Protein AF-A0A957GIC4-F1 (afdb_monomer_lite)

Radius of gyration: 33.85 Å; chains: 1; bounding box: 87×28×83 Å

Secondary structure (DSSP, 8-state):
----HHHHHHHHHHHHHHHHHHHHHHHHHHHHHHHHHHHHHHHHHHHHHHHHHHHHHHHHHHHHHHHHHHHH---SSEEEEEEETTEEEEEEEEETTEEPPS-EEEE-TT--SHHHHHHHH------S-HHHHGGG-

Structure (mmCIF, N/CA/C/O backbone):
data_AF-A0A957GIC4-F1
#
_entry.id   AF-A0A957GIC4-F1
#
loop_
_atom_site.group_PDB
_atom_site.id
_atom_site.type_symbol
_atom_site.label_atom_id
_atom_site.label_alt_id
_atom_site.label_comp_id
_atom_site.label_asym_id
_atom_site.label_entity_id
_atom_site.label_seq_id
_atom_site.pdbx_PDB_ins_code
_atom_site.Cartn_x
_atom_site.Cartn_y
_atom_site.Cartn_z
_atom_site.occupancy
_atom_site.B_iso_or_e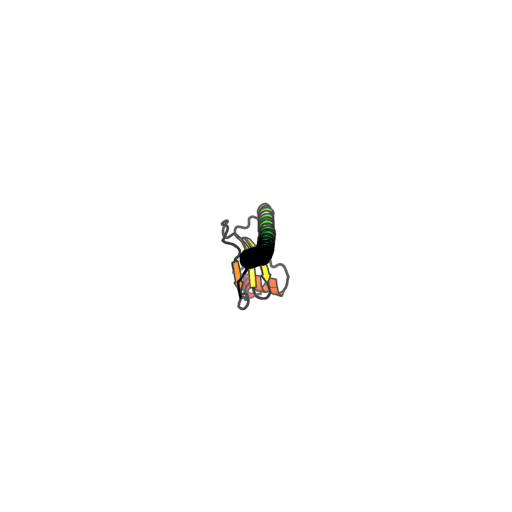quiv
_atom_site.auth_seq_id
_atom_site.auth_comp_id
_atom_site.auth_asym_id
_atom_site.auth_atom_id
_atom_site.pdbx_PDB_model_num
ATOM 1 N N . MET A 1 1 ? 67.985 -5.735 -54.975 1.00 44.69 1 MET A N 1
ATOM 2 C CA . MET A 1 1 ? 66.524 -5.719 -55.205 1.00 44.69 1 MET A CA 1
ATOM 3 C C . MET A 1 1 ? 66.029 -4.320 -54.854 1.00 44.69 1 MET A C 1
ATOM 5 O O . MET A 1 1 ? 65.884 -4.013 -53.680 1.00 44.69 1 MET A O 1
ATOM 9 N N . SER A 1 2 ? 65.946 -3.419 -55.836 1.00 51.16 2 SER A N 1
ATOM 10 C CA . SER A 1 2 ? 65.565 -2.017 -55.625 1.00 51.16 2 SER A CA 1
ATOM 11 C C . SER A 1 2 ? 64.058 -1.925 -55.408 1.00 51.16 2 SER A C 1
ATOM 13 O O . SER A 1 2 ? 63.266 -2.165 -56.315 1.00 51.16 2 SER A O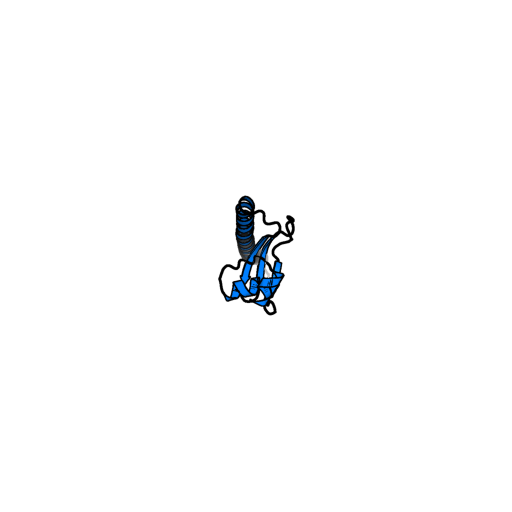 1
ATOM 15 N N . ILE A 1 3 ? 63.659 -1.603 -54.181 1.00 59.44 3 ILE A N 1
ATOM 16 C CA . ILE A 1 3 ? 62.277 -1.261 -53.862 1.00 59.44 3 ILE A CA 1
ATOM 17 C C . ILE A 1 3 ? 61.946 0.048 -54.582 1.00 59.44 3 ILE A C 1
ATOM 19 O O . ILE A 1 3 ? 62.476 1.114 -54.276 1.00 59.44 3 ILE A O 1
ATOM 23 N N . SER A 1 4 ? 61.110 -0.063 -55.609 1.00 64.56 4 SER A N 1
ATOM 24 C CA . SER A 1 4 ? 60.590 1.064 -56.367 1.00 64.56 4 SER A CA 1
ATOM 25 C C . SER A 1 4 ? 59.661 1.883 -55.470 1.00 64.56 4 SER A C 1
ATOM 27 O O . SER A 1 4 ? 58.624 1.378 -55.053 1.00 64.56 4 SER A O 1
ATOM 29 N N . TRP A 1 5 ? 60.001 3.151 -55.229 1.00 60.62 5 TRP A N 1
ATOM 30 C CA . TRP A 1 5 ? 59.222 4.176 -54.509 1.00 60.62 5 TRP A CA 1
ATOM 31 C C . TRP A 1 5 ? 57.673 4.060 -54.568 1.00 60.62 5 TRP A C 1
ATOM 33 O O . TRP A 1 5 ? 57.041 4.209 -53.521 1.00 60.62 5 TRP A O 1
ATOM 43 N N . PRO A 1 6 ? 57.026 3.721 -55.708 1.00 71.00 6 PRO A N 1
ATOM 44 C CA . PRO A 1 6 ? 55.575 3.489 -55.765 1.00 71.00 6 PRO A CA 1
ATOM 45 C C . PRO A 1 6 ? 55.028 2.374 -54.852 1.00 71.00 6 PRO A C 1
ATOM 47 O O . PRO A 1 6 ? 53.889 2.478 -54.401 1.00 71.00 6 PRO A O 1
ATOM 50 N N . THR A 1 7 ? 55.789 1.320 -54.538 1.00 74.12 7 THR A N 1
ATOM 51 C CA . THR A 1 7 ? 55.281 0.209 -53.708 1.00 74.12 7 THR A CA 1
ATOM 52 C C . THR A 1 7 ? 55.138 0.598 -52.239 1.00 74.12 7 THR A C 1
ATOM 54 O O . THR A 1 7 ? 54.188 0.175 -51.582 1.00 74.12 7 THR A O 1
ATOM 57 N N . ILE A 1 8 ? 56.017 1.466 -51.731 1.00 77.25 8 ILE A N 1
ATOM 58 C CA . ILE A 1 8 ? 55.943 1.981 -50.356 1.00 77.25 8 ILE A CA 1
ATOM 59 C C . ILE A 1 8 ? 54.710 2.880 -50.191 1.00 77.25 8 ILE A C 1
ATOM 61 O O . ILE A 1 8 ? 53.976 2.742 -49.212 1.00 77.25 8 ILE A O 1
ATOM 65 N N . SER A 1 9 ? 54.426 3.748 -51.169 1.00 74.75 9 SER A N 1
ATOM 66 C CA . SER A 1 9 ? 53.220 4.586 -51.158 1.00 74.75 9 SER A CA 1
ATOM 67 C C . SER A 1 9 ? 51.936 3.753 -51.167 1.00 74.75 9 SER A C 1
ATOM 69 O O . SER A 1 9 ? 51.004 4.074 -50.433 1.00 74.75 9 SER A O 1
ATOM 71 N N . PHE A 1 10 ? 51.900 2.653 -51.925 1.00 80.38 10 PHE A N 1
ATOM 72 C CA . PHE A 1 10 ? 50.765 1.726 -51.918 1.00 80.38 10 PHE A CA 1
ATOM 73 C C . PHE A 1 10 ? 50.563 1.053 -50.555 1.00 80.38 10 PHE A C 1
ATOM 75 O O . PHE A 1 10 ? 49.432 0.970 -50.079 1.00 80.38 10 PHE A O 1
ATOM 82 N N . ILE A 1 11 ? 51.643 0.626 -49.893 1.00 83.88 11 ILE A N 1
ATOM 83 C CA . ILE A 1 11 ? 51.567 0.006 -48.562 1.00 83.88 11 ILE A CA 1
ATOM 84 C C . ILE A 1 11 ? 51.025 1.000 -47.528 1.00 83.88 11 ILE A C 1
ATOM 86 O O . ILE A 1 11 ? 50.142 0.640 -46.755 1.00 83.88 11 ILE A O 1
ATOM 90 N N . ILE A 1 12 ? 51.492 2.254 -47.540 1.00 83.62 12 ILE A N 1
ATOM 91 C CA . ILE A 1 12 ? 51.018 3.304 -46.619 1.00 83.62 12 ILE A CA 1
ATOM 92 C C . ILE A 1 12 ? 49.532 3.615 -46.842 1.00 83.62 12 ILE A C 1
ATOM 94 O O . ILE A 1 12 ? 48.782 3.837 -45.891 1.00 83.62 12 ILE A O 1
ATOM 98 N N . LEU A 1 13 ? 49.088 3.625 -48.098 1.00 83.06 13 LEU A N 1
ATOM 99 C CA . LEU A 1 13 ? 47.698 3.919 -48.430 1.00 83.06 13 LEU A CA 1
ATOM 100 C C . LEU A 1 13 ? 46.772 2.778 -47.994 1.00 83.06 13 LEU A C 1
ATOM 102 O O . LEU A 1 13 ? 45.712 3.036 -47.430 1.00 83.06 13 LEU A O 1
ATOM 106 N N . ILE A 1 14 ? 47.205 1.524 -48.159 1.00 85.50 14 ILE A N 1
ATOM 107 C CA . ILE A 1 14 ? 46.470 0.346 -47.682 1.00 85.50 14 ILE A CA 1
ATOM 108 C C . ILE A 1 14 ? 46.407 0.324 -46.150 1.00 85.50 14 ILE A C 1
ATOM 110 O O . ILE A 1 14 ? 45.327 0.127 -45.592 1.00 85.50 14 ILE A O 1
ATOM 114 N N . THR A 1 15 ? 47.517 0.575 -45.448 1.00 87.81 15 THR A N 1
ATOM 115 C CA . THR A 1 15 ? 47.513 0.593 -43.974 1.00 87.81 15 THR A CA 1
ATOM 116 C C . THR A 1 15 ? 46.634 1.715 -43.429 1.00 87.81 15 THR A C 1
ATOM 118 O O . THR A 1 15 ? 45.813 1.465 -42.548 1.00 87.81 15 THR A O 1
ATOM 121 N N . SER A 1 16 ? 46.705 2.910 -44.017 1.00 83.19 16 SER A N 1
ATOM 122 C CA . SER A 1 16 ? 45.790 4.026 -43.749 1.00 83.19 16 SER A CA 1
ATOM 123 C C . SER A 1 16 ? 44.320 3.620 -43.917 1.00 83.19 16 SER A C 1
ATOM 125 O O . SER A 1 16 ? 43.520 3.787 -42.992 1.00 83.19 16 SER A O 1
ATOM 127 N N . LEU A 1 17 ? 43.966 3.010 -45.055 1.00 86.38 17 LEU A N 1
ATOM 128 C CA . LEU A 1 17 ? 42.589 2.603 -45.342 1.00 86.38 17 LEU A CA 1
ATOM 129 C C . LEU A 1 17 ? 42.076 1.578 -44.323 1.00 86.38 17 LEU A C 1
ATOM 131 O O . LEU A 1 17 ? 40.956 1.698 -43.826 1.00 86.38 17 LEU A O 1
ATOM 135 N N . THR A 1 18 ? 42.905 0.588 -43.981 1.00 88.25 18 THR A N 1
ATOM 136 C CA . THR A 1 18 ? 42.551 -0.435 -42.986 1.00 88.25 18 THR A CA 1
ATOM 137 C C . THR A 1 18 ? 42.415 0.144 -41.579 1.00 88.25 18 THR A C 1
ATOM 139 O O . THR A 1 18 ? 41.489 -0.234 -40.863 1.00 88.25 18 THR A O 1
ATOM 142 N N . ALA A 1 19 ? 43.261 1.105 -41.192 1.00 85.19 19 ALA A N 1
ATOM 143 C CA . ALA A 1 19 ? 43.171 1.779 -39.900 1.00 85.19 19 ALA A CA 1
ATOM 144 C C . ALA A 1 19 ? 41.877 2.599 -39.784 1.00 85.19 19 ALA A C 1
ATOM 146 O O . ALA A 1 19 ? 41.174 2.512 -38.775 1.00 85.19 19 ALA A O 1
ATOM 147 N N . VAL A 1 20 ? 41.511 3.340 -40.835 1.00 86.12 20 VAL A N 1
ATOM 148 C CA . VAL A 1 20 ? 40.243 4.086 -40.887 1.00 86.12 20 VAL A CA 1
ATOM 149 C C . VAL A 1 20 ? 39.049 3.131 -40.829 1.00 86.12 20 VAL A C 1
ATOM 151 O O . VAL A 1 20 ? 38.132 3.347 -40.033 1.00 86.12 20 VAL A O 1
ATOM 154 N N . ALA A 1 21 ? 39.071 2.043 -41.604 1.00 86.00 21 ALA A N 1
ATOM 155 C CA . ALA A 1 21 ? 38.022 1.025 -41.578 1.00 86.00 21 ALA A CA 1
ATOM 156 C C . ALA A 1 21 ? 37.873 0.380 -40.187 1.00 86.00 21 ALA A C 1
ATOM 158 O O . ALA A 1 21 ? 36.753 0.211 -39.697 1.00 86.00 21 ALA A O 1
ATOM 159 N N . TYR A 1 22 ? 38.988 0.092 -39.510 1.00 90.00 22 TYR A N 1
ATOM 160 C CA . TYR A 1 22 ? 38.999 -0.456 -38.155 1.00 90.00 22 TYR A CA 1
ATOM 161 C C . TYR A 1 22 ? 38.394 0.514 -37.128 1.00 90.00 22 TYR A C 1
ATOM 163 O O . TYR A 1 22 ? 37.537 0.119 -36.335 1.00 90.00 22 TYR A O 1
ATOM 171 N N . ILE A 1 23 ? 38.757 1.803 -37.178 1.00 86.19 23 ILE A N 1
ATOM 172 C CA . ILE A 1 23 ? 38.203 2.842 -36.290 1.00 86.19 23 ILE A CA 1
ATOM 173 C C . ILE A 1 23 ? 36.690 2.994 -36.494 1.00 86.19 23 ILE A C 1
ATOM 175 O O . ILE A 1 23 ? 35.935 3.093 -35.520 1.00 86.19 23 ILE A O 1
ATOM 179 N N . LEU A 1 24 ? 36.230 2.997 -37.749 1.00 81.94 24 LEU A N 1
ATOM 180 C CA . LEU A 1 24 ? 34.805 3.072 -38.074 1.00 81.94 24 LEU A CA 1
ATOM 181 C C . LEU A 1 24 ? 34.048 1.857 -37.530 1.00 81.94 24 LEU A C 1
ATOM 183 O O . LEU A 1 24 ? 32.994 2.021 -36.909 1.00 81.94 24 LEU A O 1
ATOM 187 N N . TRP A 1 25 ? 34.607 0.654 -37.680 1.00 81.56 25 TRP A N 1
ATOM 188 C CA . TRP A 1 25 ? 34.002 -0.569 -37.157 1.00 81.56 25 TRP A CA 1
ATOM 189 C C . TRP A 1 25 ? 33.935 -0.576 -35.625 1.00 81.56 25 TRP A C 1
ATOM 191 O O . TRP A 1 25 ? 32.883 -0.868 -35.048 1.00 81.56 25 TRP A O 1
ATOM 201 N N . GLN A 1 26 ? 35.011 -0.160 -34.953 1.00 83.12 26 GLN A N 1
ATOM 202 C CA . GLN A 1 26 ? 35.069 -0.066 -33.495 1.00 83.12 26 GLN A CA 1
ATOM 203 C C . GLN A 1 26 ? 34.054 0.948 -32.949 1.00 83.12 26 GLN A C 1
ATOM 205 O O . GLN A 1 26 ? 33.341 0.662 -31.981 1.00 83.12 26 GLN A O 1
ATOM 210 N N . ARG A 1 27 ? 33.927 2.121 -33.586 1.00 76.94 27 ARG A N 1
ATOM 211 C CA . ARG A 1 27 ? 32.917 3.120 -33.204 1.00 76.94 27 ARG A CA 1
ATOM 212 C C . ARG A 1 27 ? 31.501 2.620 -33.431 1.00 76.94 27 ARG A C 1
ATOM 214 O O . ARG A 1 27 ? 30.638 2.871 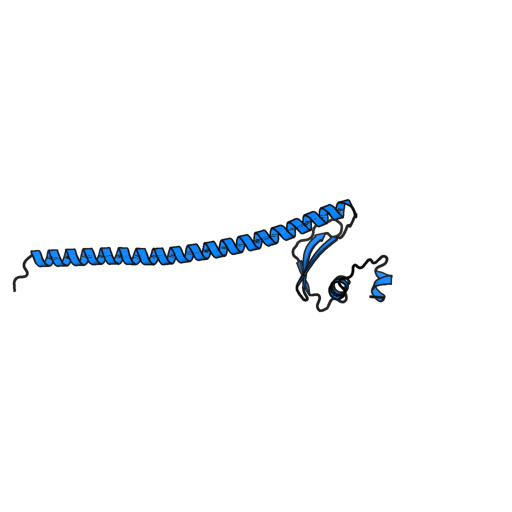-32.593 1.00 76.94 27 ARG A O 1
ATOM 221 N N . TYR A 1 28 ? 31.259 1.908 -34.525 1.00 78.75 28 TYR A N 1
ATOM 222 C CA . TYR A 1 28 ? 29.947 1.351 -34.823 1.00 78.75 28 TYR A CA 1
ATOM 223 C C . TYR A 1 28 ? 29.528 0.300 -33.786 1.00 78.75 28 TYR A C 1
ATOM 225 O O . TYR A 1 28 ? 28.412 0.353 -33.268 1.00 78.75 28 TYR A O 1
ATOM 233 N N . GLN A 1 29 ? 30.442 -0.596 -33.397 1.00 77.88 29 GLN A N 1
ATOM 234 C CA . GLN A 1 29 ? 30.179 -1.563 -32.331 1.00 77.88 29 GLN A CA 1
ATOM 235 C C . GLN A 1 29 ? 29.966 -0.900 -30.967 1.00 77.88 29 GLN A C 1
ATOM 237 O O . GLN A 1 29 ? 29.028 -1.256 -30.255 1.00 77.88 29 GLN A O 1
ATOM 242 N N . SER A 1 30 ? 30.801 0.077 -30.604 1.00 76.25 30 SER A N 1
ATOM 243 C CA . SER A 1 30 ? 30.670 0.796 -29.332 1.00 76.25 30 SER A CA 1
ATOM 244 C C . SER A 1 30 ? 29.337 1.549 -29.244 1.00 76.25 30 SER A C 1
ATOM 246 O O . SER A 1 30 ? 28.628 1.448 -28.244 1.00 76.25 30 SER A O 1
ATOM 248 N N . ARG A 1 31 ? 28.922 2.207 -30.338 1.00 75.69 31 ARG A N 1
ATOM 249 C CA . ARG A 1 31 ? 27.607 2.858 -30.443 1.00 75.69 31 ARG A CA 1
ATOM 250 C C . ARG A 1 31 ? 26.455 1.873 -30.298 1.00 75.69 31 ARG A C 1
ATOM 252 O O . ARG A 1 31 ? 25.498 2.192 -29.607 1.00 75.69 31 ARG A O 1
ATOM 259 N N . ARG A 1 32 ? 26.542 0.682 -30.901 1.00 75.38 32 ARG A N 1
ATOM 260 C CA . ARG A 1 32 ? 25.508 -0.356 -30.746 1.00 75.38 32 ARG A CA 1
ATOM 261 C C . ARG A 1 32 ? 25.364 -0.808 -29.294 1.00 75.38 32 ARG A C 1
ATOM 263 O O . ARG A 1 32 ? 24.244 -0.875 -28.803 1.00 75.38 32 ARG A O 1
ATOM 270 N N . ARG A 1 33 ? 26.479 -1.043 -28.594 1.00 74.44 33 ARG A N 1
ATOM 271 C CA . ARG A 1 33 ? 26.461 -1.407 -27.165 1.00 74.44 33 ARG A CA 1
ATOM 272 C C . ARG A 1 33 ? 25.899 -0.282 -26.298 1.00 74.44 33 ARG A C 1
ATOM 274 O O . ARG A 1 33 ? 25.151 -0.553 -25.367 1.00 74.44 33 ARG A O 1
ATOM 281 N N . LEU A 1 34 ? 26.236 0.970 -26.612 1.00 77.19 34 LEU A N 1
ATOM 282 C CA . LEU A 1 34 ? 25.695 2.131 -25.909 1.00 77.19 34 LEU A CA 1
ATOM 283 C C . LEU A 1 34 ? 24.183 2.261 -26.129 1.00 77.19 34 LEU A C 1
ATOM 285 O O . LEU A 1 34 ? 23.452 2.407 -25.161 1.00 77.19 34 LEU A O 1
ATOM 289 N N . MET A 1 35 ? 23.716 2.139 -27.374 1.00 78.50 35 MET A N 1
ATOM 290 C CA . MET A 1 35 ? 22.288 2.192 -27.707 1.00 78.50 35 MET A CA 1
ATOM 291 C C . MET A 1 35 ? 21.494 1.073 -27.030 1.00 78.50 35 MET A C 1
ATOM 293 O O . MET A 1 35 ? 20.409 1.329 -26.526 1.00 78.50 35 MET A O 1
ATOM 297 N N . GLN A 1 36 ? 22.043 -0.144 -26.960 1.00 76.56 36 GLN A N 1
ATOM 298 C CA . GLN A 1 36 ? 21.415 -1.244 -26.221 1.00 76.56 36 GLN A CA 1
ATOM 299 C C . GLN A 1 36 ? 21.275 -0.920 -24.731 1.00 76.56 36 GLN A C 1
ATOM 301 O O . GLN A 1 36 ? 20.196 -1.085 -24.177 1.00 76.56 36 GLN A O 1
ATOM 306 N N . ARG A 1 37 ? 22.333 -0.395 -24.100 1.00 71.00 37 ARG A N 1
ATOM 307 C CA . ARG A 1 37 ? 22.292 0.005 -22.685 1.00 71.00 37 ARG A CA 1
ATOM 308 C C . ARG A 1 37 ? 21.333 1.163 -22.422 1.00 71.00 37 ARG A C 1
ATOM 310 O O . ARG A 1 37 ? 20.664 1.166 -21.399 1.00 71.00 37 ARG A O 1
ATOM 317 N N . VAL A 1 38 ? 21.271 2.143 -23.323 1.00 77.75 38 VAL A N 1
ATOM 318 C CA . VAL A 1 38 ? 20.322 3.263 -23.219 1.00 77.75 38 VAL A CA 1
ATOM 319 C C . VAL A 1 38 ? 18.888 2.750 -23.331 1.00 77.75 38 VAL A C 1
ATOM 321 O O . VAL A 1 38 ? 18.079 3.079 -22.475 1.00 77.75 38 VAL A O 1
ATOM 324 N N . ALA A 1 39 ? 18.595 1.888 -24.307 1.00 76.88 39 ALA A N 1
ATOM 325 C CA . ALA A 1 39 ? 17.269 1.290 -24.461 1.00 76.88 39 ALA A CA 1
ATOM 326 C C . ALA A 1 39 ? 16.866 0.439 -23.243 1.00 76.88 39 ALA A C 1
ATOM 328 O O . ALA A 1 39 ? 15.721 0.487 -22.801 1.00 76.88 39 ALA A O 1
ATOM 329 N N . GLU A 1 40 ? 17.807 -0.309 -22.665 1.00 73.25 40 GLU A N 1
ATOM 330 C CA . GLU A 1 40 ? 17.587 -1.086 -21.442 1.00 73.25 40 GLU A CA 1
ATOM 331 C C . GLU A 1 40 ? 17.299 -0.178 -20.234 1.00 73.25 40 GLU A C 1
ATOM 333 O O . GLU A 1 40 ? 16.330 -0.400 -19.510 1.00 73.25 40 GLU A O 1
ATOM 338 N N . LEU A 1 41 ? 18.076 0.895 -20.051 1.00 73.88 41 LEU A N 1
ATOM 339 C CA . LEU A 1 41 ? 17.845 1.893 -19.001 1.00 73.88 41 LEU A CA 1
ATOM 340 C C . LEU A 1 41 ? 16.518 2.642 -19.183 1.00 73.88 41 LEU A C 1
ATOM 342 O O . LEU A 1 41 ? 15.828 2.904 -18.201 1.00 73.88 41 LEU A O 1
ATOM 346 N N . GLU A 1 42 ? 16.134 2.974 -20.414 1.00 76.44 42 GLU A N 1
ATOM 347 C CA . GLU A 1 42 ? 14.844 3.598 -20.722 1.00 76.44 42 GLU A CA 1
ATOM 348 C C . GLU A 1 42 ? 13.673 2.658 -20.436 1.00 76.44 42 GLU A C 1
ATOM 350 O O . GLU A 1 42 ? 12.667 3.095 -19.871 1.00 76.44 42 GLU A O 1
ATOM 355 N N . ALA A 1 43 ? 13.803 1.373 -20.772 1.00 72.50 43 ALA A N 1
ATOM 356 C CA . ALA A 1 43 ? 12.805 0.358 -20.455 1.00 72.50 43 ALA A CA 1
ATOM 357 C C . ALA A 1 43 ? 12.657 0.184 -18.937 1.00 72.50 43 ALA A C 1
ATOM 359 O O . ALA A 1 43 ? 11.538 0.230 -18.427 1.00 72.50 43 ALA A O 1
ATOM 360 N N . LEU A 1 44 ? 13.772 0.082 -18.205 1.00 68.69 44 LEU A N 1
ATOM 361 C CA . LEU A 1 44 ? 13.779 0.017 -16.740 1.00 68.69 44 LEU A CA 1
ATOM 362 C C . LEU A 1 44 ? 13.187 1.282 -16.108 1.00 68.69 44 LEU A C 1
ATOM 364 O O . LEU A 1 44 ? 12.356 1.193 -15.209 1.00 68.69 44 LEU A O 1
ATOM 368 N N . SER A 1 45 ? 13.558 2.466 -16.599 1.00 67.94 45 SER A N 1
ATOM 369 C CA . SER A 1 45 ? 13.007 3.743 -16.133 1.00 67.94 45 SER A CA 1
ATOM 370 C C . SER A 1 45 ? 11.505 3.845 -16.401 1.00 67.94 45 SER A C 1
ATOM 372 O O . SER A 1 45 ? 10.753 4.324 -15.554 1.00 67.94 45 SER A O 1
ATOM 374 N N . THR A 1 46 ? 11.044 3.373 -17.558 1.00 67.19 46 THR A N 1
ATOM 375 C CA . THR A 1 46 ? 9.623 3.364 -17.924 1.00 67.19 46 THR A CA 1
ATOM 376 C C . THR A 1 46 ? 8.834 2.384 -17.068 1.00 67.19 46 THR A C 1
ATOM 378 O O . THR A 1 46 ? 7.782 2.761 -16.560 1.00 67.19 46 THR A O 1
ATOM 381 N N . ALA A 1 47 ? 9.361 1.180 -16.834 1.00 65.25 47 ALA A N 1
ATOM 382 C CA . ALA A 1 47 ? 8.770 0.213 -15.915 1.00 65.25 47 ALA A CA 1
ATOM 383 C C . ALA A 1 47 ? 8.692 0.771 -14.484 1.00 65.25 47 ALA A C 1
ATOM 385 O O . ALA A 1 47 ? 7.630 0.726 -13.870 1.00 65.25 47 ALA A O 1
ATOM 386 N N . GLY A 1 48 ? 9.770 1.391 -13.990 1.00 58.28 48 GLY A N 1
ATOM 387 C CA . GLY A 1 48 ? 9.792 2.047 -12.681 1.00 58.28 48 GLY A CA 1
ATOM 388 C C . GLY A 1 48 ? 8.775 3.187 -12.569 1.00 58.28 48 GLY A C 1
ATOM 389 O O . GLY A 1 48 ? 8.034 3.256 -11.594 1.00 58.28 48 GLY A O 1
ATOM 390 N N . ARG A 1 49 ? 8.659 4.048 -13.591 1.00 58.16 49 ARG A N 1
ATOM 391 C CA . ARG A 1 49 ? 7.632 5.105 -13.631 1.00 58.16 49 ARG A CA 1
ATOM 392 C C . ARG A 1 49 ? 6.213 4.543 -13.660 1.00 58.16 49 ARG A C 1
ATOM 394 O O . ARG A 1 49 ? 5.350 5.098 -12.994 1.00 58.16 49 ARG A O 1
ATOM 401 N N . ALA A 1 50 ? 5.971 3.471 -14.412 1.00 60.59 50 ALA A N 1
ATOM 402 C CA . ALA A 1 50 ? 4.661 2.828 -14.477 1.00 60.59 50 ALA A CA 1
ATOM 403 C C . ALA A 1 50 ? 4.264 2.206 -13.128 1.00 60.59 50 ALA A C 1
ATOM 405 O O . ALA A 1 50 ? 3.118 2.351 -12.714 1.00 60.59 50 ALA A O 1
ATOM 406 N N . MET A 1 51 ? 5.213 1.583 -12.420 1.00 56.44 51 MET A N 1
ATOM 407 C CA . MET A 1 51 ? 5.001 1.059 -11.065 1.00 56.44 51 MET A CA 1
ATOM 408 C C . MET A 1 51 ? 4.651 2.176 -10.074 1.00 56.44 51 MET A C 1
ATOM 410 O O . MET A 1 51 ? 3.629 2.092 -9.402 1.00 56.44 51 MET A O 1
ATOM 414 N N . VAL A 1 52 ? 5.434 3.261 -10.053 1.00 61.53 52 VAL A N 1
ATOM 415 C CA . VAL A 1 52 ? 5.178 4.416 -9.173 1.00 61.53 52 VAL A CA 1
ATOM 416 C C . VAL A 1 52 ? 3.850 5.101 -9.508 1.00 61.53 52 VAL A C 1
ATOM 418 O O . VAL A 1 52 ? 3.121 5.502 -8.608 1.00 61.53 52 VAL A O 1
ATOM 421 N N . ALA A 1 53 ? 3.505 5.225 -10.793 1.00 58.91 53 ALA A N 1
ATOM 422 C CA . ALA A 1 53 ? 2.234 5.807 -11.217 1.00 58.91 53 ALA A CA 1
ATOM 423 C C . ALA A 1 53 ? 1.031 4.946 -10.795 1.00 58.91 53 ALA A C 1
ATOM 425 O O . ALA A 1 53 ? 0.030 5.494 -10.342 1.00 58.91 53 ALA A O 1
ATOM 426 N N . ALA A 1 54 ? 1.136 3.618 -10.901 1.00 61.03 54 ALA A N 1
ATOM 427 C CA . ALA A 1 54 ? 0.094 2.695 -10.451 1.00 61.03 54 ALA A CA 1
ATOM 428 C C . ALA A 1 54 ? -0.096 2.731 -8.922 1.00 61.03 54 ALA A C 1
ATOM 430 O O . ALA A 1 54 ? -1.224 2.722 -8.433 1.00 61.03 54 ALA A O 1
ATOM 431 N N . GLU A 1 55 ? 0.995 2.834 -8.162 1.00 62.38 55 GLU A N 1
ATOM 432 C CA . GLU A 1 55 ? 0.958 3.001 -6.703 1.00 62.38 55 GLU A CA 1
ATOM 433 C C . GLU A 1 55 ? 0.370 4.369 -6.292 1.00 62.38 55 GLU A C 1
ATOM 435 O O . GLU A 1 55 ? -0.422 4.466 -5.346 1.00 62.38 55 GLU A O 1
ATOM 440 N N . MET A 1 56 ? 0.686 5.428 -7.053 1.00 62.03 56 MET A N 1
ATOM 441 C CA . MET A 1 56 ? 0.077 6.754 -6.899 1.00 62.03 56 MET A CA 1
ATOM 442 C C . MET A 1 56 ? -1.433 6.738 -7.148 1.00 62.03 56 MET A C 1
ATOM 444 O O . MET A 1 56 ? -2.160 7.400 -6.408 1.00 62.03 56 MET A O 1
ATOM 448 N N . ASP A 1 57 ? -1.911 5.997 -8.150 1.00 79.00 57 ASP A N 1
ATOM 449 C CA . ASP A 1 57 ? -3.340 5.921 -8.482 1.00 79.00 57 ASP A CA 1
ATOM 450 C C . ASP A 1 57 ? -4.148 5.285 -7.341 1.00 79.00 57 ASP A C 1
ATOM 452 O O . ASP A 1 57 ? -5.140 5.842 -6.871 1.00 79.00 57 ASP A O 1
ATOM 456 N N . ILE A 1 58 ? -3.651 4.177 -6.786 1.00 82.81 58 ILE A N 1
ATOM 457 C CA . ILE A 1 58 ? -4.274 3.507 -5.639 1.00 82.81 58 ILE A CA 1
ATOM 458 C C . ILE A 1 58 ? -4.279 4.403 -4.391 1.00 82.81 58 ILE A C 1
ATOM 460 O O . ILE A 1 58 ? -5.299 4.511 -3.708 1.00 82.81 58 ILE A O 1
ATOM 464 N N . THR A 1 59 ? -3.173 5.089 -4.095 1.00 82.50 59 THR A N 1
ATOM 465 C CA . THR A 1 59 ? -3.100 5.986 -2.929 1.00 82.50 59 THR A CA 1
ATOM 466 C C . THR A 1 59 ? -4.045 7.182 -3.083 1.00 82.50 59 THR A C 1
ATOM 468 O O . THR A 1 59 ? -4.725 7.569 -2.127 1.00 82.50 59 THR A O 1
ATOM 471 N N . ALA A 1 60 ? -4.133 7.751 -4.290 1.00 84.69 60 ALA A N 1
ATOM 472 C CA . ALA A 1 60 ? -5.067 8.825 -4.612 1.00 84.69 60 ALA A CA 1
ATOM 473 C C . ALA A 1 60 ? -6.529 8.360 -4.517 1.00 84.69 60 ALA A C 1
ATOM 475 O O . ALA A 1 60 ? -7.377 9.086 -3.996 1.00 84.69 60 ALA A O 1
ATOM 476 N N . LEU A 1 61 ? -6.826 7.129 -4.936 1.00 87.88 61 LEU A N 1
ATOM 477 C CA . LEU A 1 61 ? -8.143 6.526 -4.766 1.00 87.88 61 LEU A CA 1
ATOM 478 C C . LEU A 1 61 ? -8.495 6.349 -3.281 1.00 87.88 61 LEU A C 1
ATOM 480 O O . LEU A 1 61 ? -9.584 6.73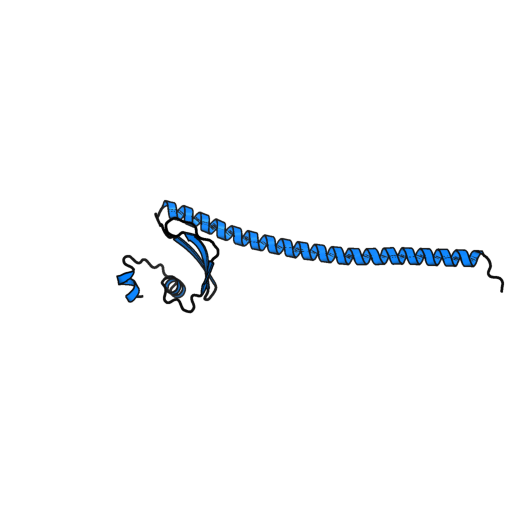9 -2.861 1.00 87.88 61 LEU A O 1
ATOM 484 N N . CYS A 1 62 ? -7.579 5.827 -2.459 1.00 90.50 62 CYS A N 1
ATOM 485 C CA . CYS A 1 62 ? -7.794 5.712 -1.014 1.00 90.50 62 CYS A CA 1
ATOM 486 C C . CYS A 1 62 ? -8.029 7.081 -0.358 1.00 90.50 62 CYS A C 1
ATOM 488 O O . CYS A 1 62 ? -8.879 7.201 0.524 1.00 90.50 62 CYS A O 1
ATOM 490 N N . GLN A 1 63 ? -7.316 8.120 -0.805 1.00 88.44 63 GLN A N 1
ATOM 491 C CA . GLN A 1 63 ? -7.547 9.498 -0.373 1.00 88.44 63 GLN A CA 1
ATOM 492 C C . GLN A 1 63 ? -8.975 9.953 -0.692 1.00 88.44 63 GLN A C 1
ATOM 494 O O . GLN A 1 63 ? -9.674 10.427 0.201 1.00 88.44 63 GLN A O 1
ATOM 499 N N . LEU A 1 64 ? -9.421 9.764 -1.936 1.00 88.50 64 LEU A N 1
ATOM 500 C CA . LEU A 1 64 ? -10.762 10.145 -2.371 1.00 88.50 64 LEU A CA 1
ATOM 501 C C . LEU A 1 64 ? -11.851 9.417 -1.571 1.00 88.50 64 LEU A C 1
ATOM 503 O O . LEU A 1 64 ? -12.813 10.047 -1.137 1.00 88.50 64 LEU A O 1
ATOM 507 N N . ILE A 1 65 ? -11.684 8.111 -1.336 1.00 88.25 65 ILE A N 1
ATOM 508 C CA . ILE A 1 65 ? -12.608 7.315 -0.514 1.00 88.25 65 ILE A CA 1
ATOM 509 C C . ILE A 1 65 ? -12.673 7.880 0.907 1.00 88.25 65 ILE A C 1
ATOM 511 O O . ILE A 1 65 ? -13.763 8.068 1.441 1.00 88.25 65 ILE A O 1
ATOM 515 N N . ALA A 1 66 ? -11.526 8.170 1.522 1.00 89.31 66 ALA A N 1
ATOM 516 C CA . ALA A 1 66 ? -11.486 8.714 2.874 1.00 89.31 66 ALA A CA 1
ATOM 517 C C . ALA A 1 66 ? -12.153 10.094 2.975 1.00 89.31 66 ALA A C 1
ATOM 519 O O . ALA A 1 66 ? -12.823 10.379 3.969 1.00 89.31 66 ALA A O 1
ATOM 520 N N . ASP A 1 67 ? -11.989 10.938 1.956 1.00 88.62 67 ASP A N 1
ATOM 521 C CA . ASP A 1 67 ? -12.610 12.259 1.906 1.00 88.62 67 ASP A CA 1
ATOM 522 C C . ASP A 1 67 ? -14.131 12.158 1.687 1.00 88.62 67 ASP A C 1
ATOM 524 O O . ASP A 1 67 ? -14.885 12.890 2.325 1.00 88.62 67 ASP A O 1
ATOM 528 N N . GLU A 1 68 ? -14.609 11.218 0.861 1.00 88.38 68 GLU A N 1
ATOM 529 C CA . GLU A 1 68 ? -16.046 10.958 0.681 1.00 88.38 68 GLU A CA 1
ATOM 530 C C . GLU A 1 68 ? -16.695 10.397 1.949 1.00 88.38 68 GLU A C 1
ATOM 532 O O . GLU A 1 68 ? -17.709 10.916 2.412 1.00 88.38 68 GLU A O 1
ATOM 537 N N . VAL A 1 69 ? -16.082 9.381 2.563 1.00 87.62 69 VAL A N 1
ATOM 538 C CA . VAL A 1 69 ? -16.574 8.790 3.816 1.00 87.62 69 VAL A CA 1
ATOM 539 C C . VAL A 1 69 ? -16.568 9.825 4.938 1.00 87.62 69 VAL A C 1
ATOM 541 O O . VAL A 1 69 ? -17.531 9.896 5.698 1.00 87.62 69 VAL A O 1
ATOM 544 N N . GLY A 1 70 ? -15.540 10.676 5.007 1.00 85.81 70 GLY A N 1
ATOM 545 C CA . GLY A 1 70 ? -15.440 11.753 5.992 1.00 85.81 70 GLY A CA 1
ATOM 546 C C . GLY A 1 70 ? -16.537 12.818 5.885 1.00 85.81 70 GLY A C 1
ATOM 547 O O . GLY A 1 70 ? -16.791 13.517 6.861 1.00 85.81 70 GLY A O 1
ATOM 548 N N . ARG A 1 71 ? -17.223 12.937 4.737 1.00 85.12 71 ARG A N 1
ATOM 549 C CA . ARG A 1 71 ? -18.415 13.796 4.602 1.00 85.12 71 ARG A CA 1
ATOM 550 C C . ARG A 1 71 ? -19.660 13.197 5.253 1.00 85.12 71 ARG A C 1
ATOM 552 O O . ARG A 1 71 ? -20.573 13.939 5.602 1.00 85.12 71 ARG A O 1
ATOM 559 N N . ILE A 1 72 ? -19.708 11.873 5.381 1.00 89.81 72 ILE A N 1
ATOM 560 C CA . ILE A 1 72 ? -20.865 11.117 5.878 1.00 89.81 72 ILE A CA 1
ATOM 561 C C . ILE A 1 72 ? -20.677 10.761 7.356 1.00 89.81 72 ILE A C 1
ATOM 563 O O . ILE A 1 72 ? -21.627 10.808 8.136 1.00 89.81 72 ILE A O 1
ATOM 567 N N . ILE A 1 73 ? -19.453 10.394 7.738 1.00 85.00 73 ILE A N 1
ATOM 568 C CA . ILE A 1 73 ? -19.097 9.896 9.064 1.00 85.00 73 ILE A CA 1
ATOM 569 C C . ILE A 1 73 ? -17.963 10.756 9.618 1.00 85.00 73 ILE A C 1
ATOM 571 O O . ILE A 1 73 ? -16.863 10.778 9.063 1.00 85.00 73 ILE A O 1
ATOM 575 N N . ASP A 1 74 ? -18.206 11.410 10.756 1.00 83.06 74 ASP A N 1
ATOM 576 C CA . ASP A 1 74 ? -17.168 12.137 11.492 1.00 83.06 74 ASP A CA 1
ATOM 577 C C . ASP A 1 74 ? -16.270 11.157 12.267 1.00 83.06 74 ASP A C 1
ATOM 579 O O . ASP A 1 74 ? -16.422 10.920 13.467 1.00 83.06 74 ASP A O 1
ATOM 583 N N . ALA A 1 75 ? -15.359 10.510 11.538 1.00 82.69 75 ALA A N 1
ATOM 584 C CA . ALA A 1 75 ? -14.379 9.590 12.097 1.00 82.69 75 ALA A CA 1
ATOM 585 C C . ALA A 1 75 ? -13.051 10.314 12.356 1.00 82.69 75 ALA A C 1
ATOM 587 O O . ALA A 1 75 ? -12.298 10.641 11.433 1.00 82.69 75 ALA A O 1
ATOM 588 N N . GLN A 1 76 ? -12.713 10.501 13.636 1.00 85.31 76 GLN A N 1
ATOM 589 C CA . GLN A 1 76 ? -11.412 11.056 14.022 1.00 85.31 76 GLN A CA 1
ATOM 590 C C . GLN A 1 76 ? -10.248 10.125 13.656 1.00 85.31 76 GLN A C 1
ATOM 592 O O . GLN A 1 76 ? -9.155 10.598 13.336 1.00 85.31 76 GLN A O 1
ATOM 597 N N . THR A 1 77 ? -10.483 8.814 13.660 1.00 90.81 77 THR A N 1
ATOM 598 C CA . THR A 1 77 ? -9.497 7.801 13.281 1.00 90.81 77 THR A CA 1
ATOM 599 C C . THR A 1 77 ? -10.066 6.951 12.158 1.00 90.81 77 THR A C 1
ATOM 601 O O . THR A 1 77 ? -11.142 6.375 12.295 1.00 90.81 77 THR A O 1
ATOM 604 N N . PHE A 1 78 ? -9.354 6.899 11.036 1.00 92.19 78 PHE A N 1
ATOM 605 C CA . PHE A 1 78 ? -9.783 6.191 9.836 1.00 92.19 78 PHE A CA 1
ATOM 606 C C . PHE A 1 78 ? -8.571 5.650 9.087 1.00 92.19 78 PHE A C 1
ATOM 608 O O . PHE A 1 78 ? -7.552 6.335 8.967 1.00 92.19 78 PHE A O 1
ATOM 615 N N . GLN A 1 79 ? -8.677 4.429 8.573 1.00 92.62 79 GLN A N 1
ATOM 616 C CA . GLN A 1 79 ? -7.605 3.798 7.820 1.00 92.62 79 GLN A CA 1
ATOM 617 C C . GLN A 1 79 ? -8.151 2.958 6.673 1.00 92.62 79 GLN A C 1
ATOM 619 O O . GLN A 1 79 ? -9.209 2.346 6.799 1.00 92.62 79 GLN A O 1
ATOM 624 N N . ILE A 1 80 ? -7.394 2.904 5.583 1.00 92.56 80 ILE A N 1
ATOM 625 C CA . ILE A 1 80 ? -7.627 1.998 4.460 1.00 92.56 80 ILE A CA 1
ATOM 626 C C . ILE A 1 80 ? -6.321 1.265 4.207 1.00 92.56 80 ILE A C 1
ATOM 628 O O . ILE A 1 80 ? -5.268 1.898 4.096 1.00 92.56 80 ILE A O 1
ATOM 632 N N . GLY A 1 81 ? -6.395 -0.054 4.104 1.00 91.19 81 GLY A N 1
ATOM 633 C CA . GLY A 1 81 ? -5.248 -0.882 3.785 1.00 91.19 81 GLY A CA 1
ATOM 634 C C . GLY A 1 81 ? -5.623 -2.120 2.991 1.00 91.19 81 GLY A C 1
ATOM 635 O O . GLY A 1 81 ? -6.798 -2.473 2.875 1.00 91.19 81 GLY A O 1
ATOM 636 N N . LEU A 1 82 ? -4.602 -2.760 2.440 1.00 88.81 82 LEU A N 1
ATOM 637 C CA . LEU A 1 82 ? -4.699 -3.981 1.659 1.00 88.81 82 LEU A CA 1
ATOM 638 C C . LEU A 1 82 ? -4.083 -5.143 2.433 1.00 88.81 82 LEU A C 1
ATOM 640 O O . LEU A 1 82 ? -3.068 -4.998 3.116 1.00 88.81 82 LEU A O 1
ATOM 644 N N . PHE A 1 83 ? -4.699 -6.314 2.307 1.00 86.94 83 PHE A N 1
ATOM 645 C CA . PHE A 1 83 ? -4.131 -7.553 2.820 1.00 86.94 83 PHE A CA 1
ATOM 646 C C . PHE A 1 83 ? -3.233 -8.190 1.762 1.00 86.94 83 PHE A C 1
ATOM 648 O O . PHE A 1 83 ? -3.674 -8.459 0.645 1.00 86.94 83 PHE A O 1
ATOM 655 N N . ASN A 1 84 ? -1.992 -8.486 2.139 1.00 83.56 84 ASN A N 1
ATOM 656 C CA . ASN A 1 84 ? -1.041 -9.244 1.338 1.00 83.56 84 ASN A CA 1
ATOM 657 C C . ASN A 1 84 ? -0.537 -10.444 2.151 1.00 83.56 84 ASN A C 1
ATOM 659 O O . ASN A 1 84 ? 0.434 -10.364 2.907 1.00 83.56 84 ASN A O 1
ATOM 663 N N . GLY A 1 85 ? -1.251 -11.567 2.041 1.00 84.62 85 GLY A N 1
ATOM 664 C CA . GLY A 1 85 ? -0.983 -12.751 2.854 1.00 84.62 85 GLY A CA 1
ATOM 665 C C . GLY A 1 85 ? -1.139 -12.440 4.343 1.00 84.62 85 GLY A C 1
ATOM 666 O O . GLY A 1 85 ? -2.227 -12.097 4.788 1.00 84.62 85 GLY A O 1
ATOM 667 N N . ARG A 1 86 ? -0.053 -12.547 5.114 1.00 82.88 86 ARG A N 1
ATOM 668 C CA . ARG A 1 86 ? -0.026 -12.205 6.551 1.00 82.88 86 ARG A CA 1
ATOM 669 C C . ARG A 1 86 ? 0.212 -10.721 6.834 1.00 82.88 86 ARG A C 1
ATOM 671 O O . ARG A 1 86 ? 0.153 -10.318 7.985 1.00 82.88 86 ARG A O 1
ATOM 678 N N . PHE A 1 87 ? 0.514 -9.919 5.819 1.00 86.94 87 PHE A N 1
ATOM 679 C CA . PHE A 1 87 ? 0.813 -8.505 5.998 1.00 86.94 87 PHE A CA 1
ATOM 680 C C . PHE A 1 87 ? -0.417 -7.648 5.723 1.00 86.94 87 PHE A C 1
ATOM 682 O O . PHE A 1 87 ? -1.197 -7.925 4.809 1.00 86.94 87 PHE A O 1
ATOM 689 N N . TYR A 1 88 ? -0.567 -6.589 6.507 1.00 89.44 88 TYR A N 1
ATOM 690 C CA . TYR A 1 88 ? -1.549 -5.541 6.288 1.00 89.44 88 TYR A CA 1
ATOM 691 C C . TYR A 1 88 ? -0.832 -4.235 5.977 1.00 89.44 88 TYR A C 1
ATOM 693 O O . TYR A 1 88 ? -0.108 -3.695 6.814 1.00 89.44 88 TYR A O 1
ATOM 701 N N . GLU A 1 89 ? -1.022 -3.752 4.756 1.00 90.69 89 GLU A N 1
ATOM 702 C CA . GLU A 1 89 ? -0.403 -2.537 4.248 1.00 90.69 89 GLU A CA 1
ATOM 703 C C . GLU A 1 89 ? -1.418 -1.397 4.257 1.00 90.69 89 GLU A C 1
ATOM 705 O O . GLU A 1 89 ? -2.390 -1.396 3.506 1.00 90.69 89 GLU A O 1
ATOM 710 N N . ILE A 1 90 ? -1.204 -0.415 5.124 1.00 92.31 90 ILE A N 1
ATOM 711 C CA . ILE A 1 90 ? -2.057 0.758 5.272 1.00 92.31 90 ILE A CA 1
ATOM 712 C C . ILE A 1 90 ? -1.641 1.819 4.257 1.00 92.31 90 ILE A C 1
ATOM 714 O O . ILE A 1 90 ? -0.550 2.374 4.354 1.00 92.31 90 ILE A O 1
ATOM 718 N N . LEU A 1 91 ? -2.543 2.149 3.336 1.00 91.50 91 LEU A N 1
ATOM 719 C CA . LEU A 1 91 ? -2.342 3.126 2.260 1.00 91.50 91 LEU A CA 1
ATOM 720 C C . LEU A 1 91 ? -2.862 4.521 2.623 1.00 91.50 91 LEU A C 1
ATOM 722 O O . LEU A 1 91 ? -2.348 5.539 2.163 1.00 91.50 91 LEU A O 1
ATOM 726 N N . PHE A 1 92 ? -3.873 4.583 3.488 1.00 92.25 92 PHE A N 1
ATOM 727 C CA . PHE A 1 92 ? -4.384 5.821 4.062 1.00 92.25 92 PHE A CA 1
ATOM 728 C C . PHE A 1 92 ? -4.535 5.649 5.563 1.00 92.25 92 PHE A C 1
ATOM 730 O O . PHE A 1 92 ? -5.138 4.674 6.008 1.00 92.25 92 PHE A O 1
ATOM 737 N N . TRP A 1 93 ? -4.058 6.619 6.345 1.00 94.56 93 TRP A N 1
ATOM 738 C CA . TRP A 1 93 ? -4.200 6.570 7.793 1.00 94.56 93 TRP A CA 1
ATOM 739 C C . TRP A 1 93 ? -4.361 7.949 8.424 1.00 94.56 93 TRP A C 1
ATOM 741 O O . TRP A 1 93 ? -3.549 8.852 8.226 1.00 94.56 93 TRP A O 1
ATOM 751 N N . ARG A 1 94 ? -5.409 8.116 9.222 1.00 93.75 94 ARG A N 1
ATOM 752 C CA . ARG A 1 94 ? -5.686 9.300 10.030 1.00 93.75 94 ARG A CA 1
ATOM 753 C C . ARG A 1 94 ? -5.937 8.851 11.464 1.00 93.75 94 ARG A C 1
ATOM 755 O O . ARG A 1 94 ? -6.687 7.905 11.674 1.00 93.75 94 ARG A O 1
ATOM 762 N N . ILE A 1 95 ? -5.339 9.543 12.429 1.00 93.62 95 ILE A N 1
ATOM 763 C CA . ILE A 1 95 ? -5.550 9.322 13.865 1.00 93.62 95 ILE A CA 1
ATOM 764 C C . ILE A 1 95 ? -5.842 10.672 14.508 1.00 93.62 95 ILE A C 1
ATOM 766 O O . ILE A 1 95 ? -5.075 11.617 14.313 1.00 93.62 95 ILE A O 1
ATOM 770 N N . ASN A 1 96 ? -6.929 10.770 15.274 1.00 92.00 96 ASN A N 1
ATOM 771 C CA . ASN A 1 96 ? -7.353 12.003 15.953 1.00 92.00 96 ASN A CA 1
ATOM 772 C C . ASN A 1 96 ? -7.365 13.230 15.017 1.00 92.00 96 ASN A C 1
ATOM 774 O O . ASN A 1 96 ? -6.835 14.293 15.341 1.00 92.00 96 ASN A O 1
ATOM 778 N N . GLY A 1 97 ? -7.881 13.056 13.798 1.00 89.12 97 GLY A N 1
ATOM 779 C CA . GLY A 1 97 ? -7.940 14.093 12.767 1.00 89.12 97 GLY A CA 1
ATOM 780 C C . GLY A 1 97 ? -6.624 14.337 12.015 1.00 89.12 97 GLY A C 1
ATOM 781 O O 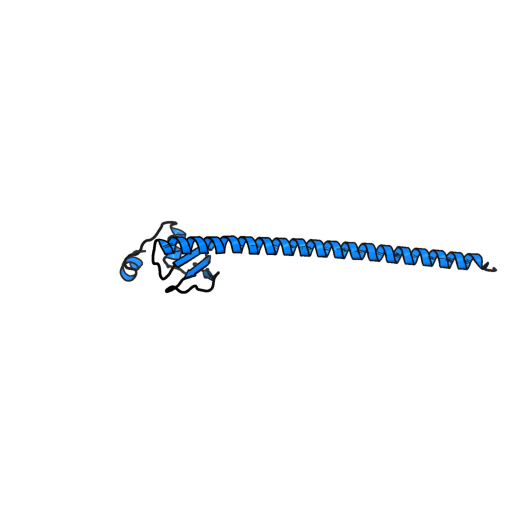. GLY A 1 97 ? -6.624 15.033 11.003 1.00 89.12 97 GLY A O 1
ATOM 782 N N . ARG A 1 98 ? -5.498 13.757 12.450 1.00 91.69 98 ARG A N 1
ATOM 783 C CA . ARG A 1 98 ? -4.169 14.003 11.868 1.00 91.69 98 ARG A CA 1
ATOM 784 C C . ARG A 1 98 ? -3.751 12.892 10.915 1.00 91.69 98 ARG A C 1
ATOM 786 O O . ARG A 1 98 ? -3.766 11.715 11.282 1.00 91.69 98 ARG A O 1
ATOM 793 N N . ARG A 1 99 ? -3.343 13.274 9.701 1.00 91.12 99 ARG A N 1
ATOM 794 C CA . ARG A 1 99 ? -2.785 12.353 8.702 1.00 91.12 99 ARG A CA 1
ATOM 795 C C . ARG A 1 99 ? -1.461 11.781 9.210 1.00 91.12 99 ARG A C 1
ATOM 797 O O . ARG A 1 99 ? -0.593 12.534 9.640 1.00 91.12 99 ARG A O 1
ATOM 804 N N . GLN A 1 100 ? -1.342 10.459 9.172 1.00 93.94 100 GLN A N 1
ATOM 805 C CA . GLN A 1 100 ? -0.119 9.737 9.502 1.00 93.94 100 GLN A CA 1
ATOM 806 C C . GLN A 1 100 ? 0.710 9.466 8.236 1.00 93.94 100 GLN A C 1
ATOM 808 O O . GLN A 1 100 ? 0.152 9.487 7.133 1.00 93.94 100 GLN A O 1
ATOM 813 N N . PRO A 1 101 ? 2.021 9.196 8.372 1.00 91.06 101 PRO A N 1
ATOM 814 C CA . PRO A 1 101 ? 2.845 8.730 7.261 1.00 91.06 101 PRO A CA 1
ATOM 815 C C . PRO A 1 101 ? 2.293 7.418 6.691 1.00 91.06 101 PRO A C 1
ATOM 817 O O . PRO A 1 101 ? 1.959 6.518 7.459 1.00 91.06 101 PRO A O 1
ATOM 820 N N . THR A 1 102 ? 2.205 7.309 5.368 1.00 89.00 102 THR A N 1
ATOM 821 C CA . THR A 1 102 ? 1.757 6.112 4.634 1.00 89.00 102 THR A CA 1
ATOM 822 C C . THR A 1 102 ? 2.607 5.935 3.364 1.00 89.00 102 THR A C 1
ATOM 824 O O . THR A 1 102 ? 3.041 6.957 2.823 1.00 89.00 102 THR A O 1
ATOM 827 N N . PRO A 1 103 ? 2.824 4.700 2.865 1.00 89.62 103 PRO A N 1
ATOM 828 C CA . PRO A 1 103 ? 2.286 3.439 3.384 1.00 89.62 103 PRO A CA 1
ATOM 829 C C . PRO A 1 103 ? 2.972 2.943 4.672 1.00 89.62 103 PRO A C 1
ATOM 831 O O . PRO A 1 103 ? 4.112 3.306 4.960 1.00 89.62 103 PRO A O 1
ATOM 834 N N . GLN A 1 104 ? 2.268 2.133 5.470 1.00 89.50 104 GLN A N 1
ATOM 835 C CA . GLN A 1 104 ? 2.828 1.412 6.627 1.00 89.50 104 GLN A CA 1
ATOM 836 C C . GLN A 1 104 ? 2.401 -0.051 6.606 1.00 89.50 104 GLN A C 1
ATOM 838 O O . GLN A 1 104 ? 1.224 -0.340 6.429 1.00 89.50 104 GLN A O 1
ATOM 843 N N . THR A 1 105 ? 3.341 -0.970 6.819 1.00 88.88 105 THR A N 1
ATOM 844 C CA . THR A 1 105 ? 3.074 -2.415 6.787 1.00 88.88 105 THR A CA 1
ATOM 845 C C . THR A 1 105 ? 3.169 -3.019 8.182 1.00 88.88 105 THR A C 1
ATOM 847 O O . THR A 1 105 ? 4.148 -2.789 8.891 1.00 88.88 105 THR A O 1
ATOM 850 N N . PHE A 1 106 ? 2.174 -3.823 8.550 1.00 86.56 106 PHE A N 1
ATOM 851 C CA . PHE A 1 106 ? 2.109 -4.557 9.811 1.00 86.56 106 PHE A CA 1
ATOM 852 C C . PHE A 1 106 ? 2.030 -6.060 9.544 1.00 86.56 106 PHE A C 1
ATOM 854 O O . PHE A 1 106 ? 1.309 -6.494 8.645 1.00 86.56 106 PHE A O 1
ATOM 861 N N . ASP A 1 107 ? 2.760 -6.856 10.324 1.00 87.31 107 ASP A N 1
ATOM 862 C CA . ASP A 1 107 ? 2.637 -8.315 10.304 1.00 87.31 107 ASP A CA 1
ATOM 863 C C . ASP A 1 107 ? 1.478 -8.742 11.214 1.00 87.31 107 ASP A C 1
ATOM 865 O O . ASP A 1 107 ? 1.453 -8.415 12.401 1.00 87.31 107 ASP A O 1
ATOM 869 N N . LEU A 1 108 ? 0.506 -9.456 10.647 1.00 84.31 108 LEU A N 1
ATOM 870 C CA . LEU A 1 108 ? -0.668 -9.955 11.354 1.00 84.31 108 LEU A CA 1
ATOM 871 C C . LEU A 1 108 ? -0.471 -11.352 11.957 1.00 84.31 108 LEU A C 1
ATOM 873 O O . LEU A 1 108 ? -1.409 -11.857 12.572 1.00 84.31 108 LEU A O 1
ATOM 877 N N . SER A 1 109 ? 0.713 -11.964 11.815 1.00 77.06 109 SER A N 1
ATOM 878 C CA . SER A 1 109 ? 1.027 -13.312 12.330 1.00 77.06 109 SER A CA 1
ATOM 879 C C . SER A 1 109 ? 0.668 -13.498 13.804 1.00 77.06 109 SER A C 1
ATOM 881 O O . SER A 1 109 ? 0.141 -14.544 14.169 1.00 77.06 109 SER A O 1
ATOM 883 N N . ASP A 1 110 ? 0.904 -12.463 14.612 1.00 66.69 110 ASP A N 1
ATOM 884 C CA . ASP A 1 110 ? 0.655 -12.460 16.058 1.00 66.69 110 ASP A CA 1
ATOM 885 C C . ASP A 1 110 ? -0.580 -11.624 16.435 1.00 66.69 110 ASP A C 1
ATOM 887 O O . ASP A 1 110 ? -0.831 -11.344 17.608 1.00 66.69 110 ASP A O 1
ATOM 891 N N . SER A 1 111 ? -1.356 -11.169 15.446 1.00 62.12 111 SER A N 1
ATOM 892 C CA . SER A 1 111 ? -2.480 -10.273 15.696 1.00 62.12 111 SER A CA 1
ATOM 893 C C . SER A 1 111 ? -3.775 -11.052 15.957 1.00 62.12 111 SER A C 1
ATOM 895 O O . SER A 1 111 ? -4.523 -11.409 15.050 1.00 62.12 111 SER A O 1
ATOM 897 N N . GLU A 1 112 ? -4.114 -11.216 17.234 1.00 66.50 112 GLU A N 1
ATOM 898 C CA . GLU A 1 112 ? -5.488 -11.508 17.691 1.00 66.50 112 GLU A CA 1
ATOM 899 C C . GLU A 1 112 ? -6.382 -10.246 17.649 1.00 66.50 112 GLU A C 1
ATOM 901 O O . GLU A 1 112 ? -7.381 -10.123 18.350 1.00 66.50 112 GLU A O 1
ATOM 906 N N . GLY A 1 113 ? -6.006 -9.251 16.839 1.00 77.62 113 GLY A N 1
ATOM 907 C CA . GLY A 1 113 ? -6.702 -7.975 16.736 1.00 77.62 113 GLY A CA 1
ATOM 908 C C . GLY A 1 113 ? -7.879 -8.008 15.762 1.00 77.62 113 GLY A C 1
ATOM 909 O O . GLY A 1 113 ? -7.987 -8.872 14.891 1.00 77.62 113 GLY A O 1
ATOM 910 N N . LEU A 1 114 ? -8.729 -6.981 15.842 1.00 85.19 114 LEU A N 1
ATOM 911 C CA . LEU A 1 114 ? -9.920 -6.831 14.994 1.00 85.19 114 LEU A CA 1
ATOM 912 C C . LEU A 1 114 ? -9.616 -6.927 13.494 1.00 85.19 114 LEU A C 1
ATOM 914 O O . LEU A 1 114 ? -10.378 -7.523 12.739 1.00 85.19 114 LEU A O 1
ATOM 918 N N . VAL A 1 115 ? -8.485 -6.361 13.065 1.00 87.25 115 VAL A N 1
ATOM 919 C CA . VAL A 1 115 ? -8.050 -6.387 11.662 1.00 87.25 115 VAL A CA 1
ATOM 920 C C . VAL A 1 115 ? -7.784 -7.823 11.198 1.00 87.25 115 VAL A C 1
ATOM 922 O O . VAL A 1 115 ? -8.238 -8.202 10.121 1.00 87.25 115 VAL A O 1
ATOM 925 N N . GLY A 1 116 ? -7.128 -8.643 12.027 1.00 86.88 116 GLY A N 1
ATOM 926 C CA . GLY A 1 116 ? -6.899 -10.063 11.749 1.00 86.88 116 GLY A CA 1
ATOM 927 C C . GLY A 1 116 ? -8.190 -10.890 11.779 1.00 86.88 116 GLY A C 1
ATOM 928 O O . GLY A 1 116 ? -8.349 -11.828 10.998 1.00 86.88 116 GLY A O 1
ATOM 929 N N . TRP A 1 117 ? -9.161 -10.529 12.625 1.00 86.75 117 TRP A N 1
ATOM 930 C CA . TRP A 1 117 ? -10.493 -11.144 12.591 1.00 86.75 117 TRP A CA 1
ATOM 931 C C . TRP A 1 117 ? -11.215 -10.854 11.268 1.00 86.75 117 TRP A C 1
ATOM 933 O O . TRP A 1 117 ? -11.642 -11.793 10.598 1.00 86.75 117 TRP A O 1
ATOM 943 N N . VAL A 1 118 ? -11.276 -9.584 10.845 1.00 88.94 118 VAL A N 1
ATOM 944 C CA . VAL A 1 118 ? -11.912 -9.179 9.576 1.00 88.94 118 VAL A CA 1
ATOM 945 C C . VAL A 1 118 ? -11.207 -9.822 8.381 1.00 88.94 118 VAL A C 1
ATOM 947 O O . VAL A 1 118 ? -11.873 -10.269 7.451 1.00 88.94 118 VAL A O 1
ATOM 950 N N . GLN A 1 119 ? -9.876 -9.944 8.422 1.00 87.06 119 GLN A N 1
ATOM 951 C CA . GLN A 1 119 ? -9.111 -10.648 7.394 1.00 87.06 119 GLN A CA 1
ATOM 952 C C . GLN A 1 119 ? -9.540 -12.117 7.253 1.00 87.06 119 GLN A C 1
ATOM 954 O O . GLN A 1 119 ? -9.689 -12.609 6.136 1.00 87.06 119 GLN A O 1
ATOM 959 N N . ARG A 1 120 ? -9.728 -12.825 8.377 1.00 86.19 120 ARG A N 1
ATOM 960 C CA . ARG A 1 120 ? -10.088 -14.252 8.388 1.00 86.19 120 ARG A CA 1
ATOM 961 C C . ARG A 1 120 ? -11.542 -14.503 7.998 1.00 86.19 120 ARG A C 1
ATOM 963 O O . ARG A 1 120 ? -11.814 -15.476 7.301 1.00 86.19 120 ARG A O 1
ATOM 970 N N . THR A 1 121 ? -12.474 -13.677 8.473 1.00 88.19 121 THR A N 1
ATOM 971 C CA . THR A 1 121 ? -13.915 -13.900 8.266 1.00 88.19 121 THR A CA 1
ATOM 972 C C . THR A 1 121 ? -14.447 -13.244 6.995 1.00 88.19 121 THR A C 1
ATOM 974 O O . THR A 1 121 ? -15.455 -13.697 6.453 1.00 88.19 121 THR A O 1
ATOM 977 N N . GLY A 1 122 ? -13.805 -12.169 6.527 1.00 87.12 122 GLY A N 1
ATOM 978 C CA . GLY A 1 122 ? -14.296 -11.340 5.427 1.00 87.12 122 GLY A CA 1
ATOM 979 C C . GLY A 1 122 ? -15.606 -10.611 5.743 1.00 87.12 122 GLY A C 1
ATOM 980 O O . GLY A 1 122 ? -16.265 -10.126 4.826 1.00 87.12 122 GLY A O 1
ATOM 981 N N . GLN A 1 123 ? -16.013 -10.560 7.016 1.00 88.06 123 GLN A N 1
ATOM 982 C CA . GLN A 1 123 ? -17.273 -9.953 7.445 1.00 88.06 123 GLN A CA 1
ATOM 983 C C . GLN A 1 123 ? -17.041 -8.554 8.036 1.00 88.06 123 GLN A C 1
ATOM 985 O O . GLN A 1 123 ? -16.043 -8.340 8.731 1.00 88.06 123 GLN A O 1
ATOM 990 N N . PRO A 1 124 ? -17.960 -7.596 7.809 1.00 87.25 124 PRO A N 1
ATOM 991 C CA . PRO A 1 124 ? -17.914 -6.307 8.486 1.00 87.25 124 PRO A CA 1
ATOM 992 C C . PRO A 1 124 ? -18.139 -6.487 9.993 1.00 87.25 124 PRO A C 1
ATOM 994 O O . PRO A 1 124 ? -19.001 -7.256 10.417 1.00 87.25 124 PRO A O 1
ATOM 997 N N . LEU A 1 125 ? -17.383 -5.740 10.799 1.00 88.31 125 LEU A N 1
ATOM 998 C CA . LEU A 1 125 ? -17.451 -5.776 12.257 1.00 88.31 125 LEU A CA 1
ATOM 999 C C . LEU A 1 125 ? -17.779 -4.380 12.795 1.00 88.31 125 LEU A C 1
ATOM 1001 O O . LEU A 1 125 ? -17.067 -3.419 12.512 1.00 88.31 125 LEU A O 1
ATOM 1005 N N . MET A 1 126 ? -18.854 -4.274 13.574 1.00 88.75 126 MET A N 1
ATOM 1006 C CA . MET A 1 126 ? -19.237 -3.055 14.287 1.00 88.75 126 MET A CA 1
ATOM 1007 C C . MET A 1 126 ? -19.155 -3.333 15.781 1.00 88.75 126 MET A C 1
ATOM 1009 O O . MET A 1 126 ? -19.870 -4.200 16.273 1.00 88.75 126 MET A O 1
ATOM 1013 N N . ILE A 1 127 ? -18.318 -2.571 16.479 1.00 87.31 127 ILE A N 1
ATOM 1014 C CA . ILE A 1 127 ? -18.128 -2.678 17.925 1.00 87.31 127 ILE A CA 1
ATOM 1015 C C . ILE A 1 127 ? -18.638 -1.399 18.568 1.00 87.31 127 ILE A C 1
ATOM 1017 O O . ILE A 1 127 ? -18.183 -0.311 18.209 1.00 87.31 127 ILE A O 1
ATOM 1021 N N . ARG A 1 128 ? -19.581 -1.514 19.506 1.00 87.25 128 ARG A N 1
ATOM 1022 C CA . ARG A 1 128 ? -20.147 -0.345 20.200 1.00 87.25 128 ARG A CA 1
ATOM 1023 C C . ARG A 1 128 ? -19.372 -0.030 21.470 1.00 87.25 128 ARG A C 1
ATOM 1025 O O . ARG A 1 128 ? -19.090 1.134 21.739 1.00 87.25 128 ARG A O 1
ATOM 1032 N N . ASP A 1 129 ? -19.020 -1.063 22.226 1.00 87.19 129 ASP A N 1
ATOM 1033 C CA . ASP A 1 129 ? -18.194 -0.986 23.425 1.00 87.19 129 ASP A CA 1
ATOM 1034 C C . ASP A 1 129 ? -17.031 -1.975 23.317 1.00 87.19 129 ASP A C 1
ATOM 1036 O O . ASP A 1 129 ? -17.162 -3.176 23.559 1.00 87.19 129 ASP A O 1
ATOM 1040 N N . PHE A 1 130 ? -15.862 -1.439 22.969 1.00 82.06 130 PHE A N 1
ATOM 1041 C CA . PHE A 1 130 ? -14.654 -2.229 22.762 1.00 82.06 130 PHE A CA 1
ATOM 1042 C C . PHE A 1 130 ? -14.250 -3.049 23.989 1.00 82.06 130 PHE A C 1
ATOM 1044 O O . PHE A 1 130 ? -13.859 -4.203 23.840 1.00 82.06 130 PHE A O 1
ATOM 1051 N N . GLN A 1 131 ? -14.369 -2.490 25.197 1.00 83.19 131 GLN A N 1
ATOM 1052 C CA . GLN A 1 131 ? -13.953 -3.174 26.426 1.00 83.19 131 GLN A CA 1
ATOM 1053 C C . GLN A 1 131 ? -14.838 -4.388 26.722 1.00 83.19 131 GLN A C 1
ATOM 1055 O O . GLN A 1 131 ? -14.350 -5.396 27.227 1.00 83.19 131 GLN A O 1
ATOM 1060 N N . ARG A 1 132 ? -16.135 -4.306 26.408 1.00 83.31 132 ARG A N 1
ATOM 1061 C CA . ARG A 1 132 ? -17.078 -5.407 26.645 1.00 83.31 132 ARG A CA 1
ATOM 1062 C C . ARG A 1 132 ? -17.079 -6.454 25.540 1.00 83.31 132 ARG A C 1
ATOM 1064 O O . ARG A 1 132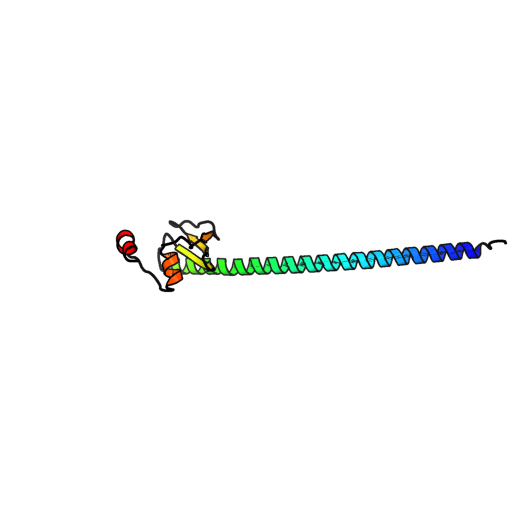 ? -17.235 -7.635 25.836 1.00 83.31 132 ARG A O 1
ATOM 1071 N N . GLU A 1 133 ? -16.962 -6.029 24.289 1.00 80.50 133 GLU A N 1
ATOM 1072 C CA . GLU A 1 133 ? -17.212 -6.896 23.133 1.00 80.50 133 GLU A CA 1
ATOM 1073 C C . GLU A 1 133 ? -15.965 -7.658 22.680 1.00 80.50 133 GLU A C 1
ATOM 1075 O O . GLU A 1 133 ? -16.093 -8.745 22.124 1.00 80.50 133 GLU A O 1
ATOM 1080 N N . ILE A 1 134 ? -14.755 -7.161 22.967 1.00 77.81 134 ILE A N 1
ATOM 1081 C CA . ILE A 1 134 ? -13.530 -7.838 22.521 1.00 77.81 134 ILE A CA 1
ATOM 1082 C C . ILE A 1 134 ? -13.315 -9.206 23.173 1.00 77.81 134 ILE A C 1
ATOM 1084 O O . ILE A 1 134 ? -12.723 -10.081 22.561 1.00 77.81 134 ILE A O 1
ATOM 1088 N N . ALA A 1 135 ? -13.846 -9.423 24.379 1.00 71.12 135 ALA A N 1
ATOM 1089 C CA . ALA A 1 135 ? -13.786 -10.717 25.059 1.00 71.12 135 ALA A CA 1
ATOM 1090 C C . ALA A 1 135 ? -14.676 -11.800 24.409 1.00 71.12 135 ALA A C 1
ATOM 1092 O O . ALA A 1 135 ? -14.649 -12.949 24.843 1.00 71.12 135 ALA A O 1
ATOM 1093 N N . GLN A 1 136 ? -15.506 -11.428 23.427 1.00 66.25 136 GLN A N 1
ATOM 1094 C CA . GLN A 1 136 ? -16.447 -12.316 22.735 1.00 66.25 136 GLN A CA 1
ATOM 1095 C C . GLN A 1 136 ? -16.010 -12.660 21.300 1.00 66.25 136 GLN A C 1
ATOM 1097 O O . GLN A 1 136 ? -16.698 -13.444 20.642 1.00 66.25 136 GLN A O 1
ATOM 1102 N N . LEU A 1 137 ? -14.913 -12.063 20.816 1.00 65.62 137 LEU A N 1
ATOM 1103 C CA . LEU A 1 137 ? -14.323 -12.278 19.487 1.00 65.62 137 LEU A CA 1
ATOM 1104 C C . LEU A 1 137 ? -13.167 -13.281 19.544 1.00 65.62 137 LEU A C 1
ATOM 1106 O O . LEU A 1 137 ? -12.994 -13.995 18.527 1.00 65.62 137 LEU A O 1
#

Foldseek 3Di:
DDDDPVVVVVVVVVVVVVVVVVVVVVVVVVVVVVVVVVVVVVVVVVVVVVVVVVLVVVLVVQVVVCVVVCVVDVDQWDWDWDDDPQKTWTSWTGHRVRTDDDGDIDGNPVPPDPVVVCVVPVDDDDDPDCVPCSVVD

pLDDT: mean 80.83, std 10.39, range [44.69, 94.56]

Sequence (137 aa):
MSISWPTISFIILITSLTAVAYILWQRYQSRRRLMQRVAELEALSTAGRAMVAAEMDITALCQLIADEVGRIIDAQTFQIGLFNGRFYEILFWRINGRRQPTPQTFDLSDSEGLVGWVQRTGQPLMIRDFQREIAQL